Protein AF-A0A024THZ9-F1 (afdb_monomer_lite)

Foldseek 3Di:
DDDDDDDDDDDDDDDDDDDDDDDPDDDDDDDDDDDDDDDDDDDDDDDPDDPPPPDDPCPDVVVVVVVVVVVVVVVVVVVVVVVVVVVVVVVVVVVVVVCCVVVVVVVVVVVVVVVVVVVVVVVVVVVVVVVVVVVVVVVVVVVVVD

Sequence (146 aa):
MYQPIPSADKPQSTQPQHTAPPHNQARYIPQQPYQQQYQQQPYAQPVYASVVYAAPPRRSAAERYLSRFGKALVLVLLNIVNLVFFVGMFAVVLIGTFLSFGLLPVACLGLVVLNLFICLIRPISALDGWLYRQRQRLYDGLVDEN

Organism: NCBI:txid157072

Secondary structure (DSSP, 8-state):
--------------------S------PPPPPP--PPP----------------PPP---HHHHHHHHHHHHHHHHHHHHHHHHHHHHHHHHHHHHHHHHHHHHHHHHHHHHHHHHHHHHHHHHHHHHHHHHHHHHHHHHHHHHT-

Structure (mmCIF, N/CA/C/O backbone):
data_AF-A0A024THZ9-F1
#
_entry.id   AF-A0A024THZ9-F1
#
loop_
_atom_site.group_PDB
_atom_site.id
_atom_site.type_symbol
_atom_site.label_atom_id
_atom_site.label_alt_id
_atom_site.label_comp_id
_atom_site.label_asym_id
_atom_site.label_entity_id
_atom_site.label_seq_id
_atom_site.pdbx_PDB_ins_code
_atom_site.Cartn_x
_atom_site.Cartn_y
_atom_site.Cartn_z
_atom_site.occupancy
_atom_site.B_iso_or_equiv
_atom_site.auth_seq_id
_atom_site.auth_comp_id
_atom_site.auth_asym_id
_atom_site.auth_atom_id
_atom_site.pdbx_PDB_model_num
ATOM 1 N N . MET A 1 1 ? -49.544 -9.939 -61.448 1.00 39.72 1 MET A N 1
ATOM 2 C CA . MET A 1 1 ? -49.535 -10.062 -62.920 1.00 39.72 1 MET A CA 1
ATOM 3 C C . MET A 1 1 ? -48.204 -10.665 -63.342 1.00 39.72 1 MET A C 1
ATOM 5 O O . MET A 1 1 ? -47.175 -10.238 -62.836 1.00 39.72 1 MET A O 1
ATOM 9 N N . TYR A 1 2 ? -48.272 -11.709 -64.169 1.00 36.41 2 TYR A N 1
ATOM 10 C CA . TYR A 1 2 ? -47.160 -12.399 -64.831 1.00 36.41 2 TYR A CA 1
ATOM 11 C C . TYR A 1 2 ? -46.459 -11.483 -65.861 1.00 36.41 2 TYR A C 1
ATOM 13 O O . TYR A 1 2 ? -47.176 -10.773 -66.554 1.00 36.41 2 TYR A O 1
ATOM 21 N N . GLN A 1 3 ? -45.110 -11.552 -65.906 1.00 52.53 3 GLN A N 1
ATOM 22 C CA . GLN A 1 3 ? -44.142 -11.588 -67.047 1.00 52.53 3 GLN A CA 1
ATOM 23 C C . GLN A 1 3 ? -44.361 -10.731 -68.331 1.00 52.53 3 GLN A C 1
ATOM 25 O O . GLN A 1 3 ? -45.503 -10.447 -68.664 1.00 52.53 3 GLN A O 1
ATOM 30 N N . PRO A 1 4 ? -43.311 -10.373 -69.128 1.00 52.25 4 PRO A N 1
ATOM 31 C CA . PRO A 1 4 ? -42.089 -11.159 -69.368 1.00 52.25 4 PRO A CA 1
ATOM 32 C C . PRO A 1 4 ? -40.742 -10.396 -69.431 1.00 52.25 4 PRO A C 1
ATOM 34 O O . PRO A 1 4 ? -40.662 -9.185 -69.604 1.00 52.25 4 PRO A O 1
ATOM 37 N N . ILE A 1 5 ? -39.669 -11.184 -69.333 1.00 52.38 5 ILE A N 1
ATOM 38 C CA . ILE A 1 5 ? -38.303 -10.888 -69.800 1.00 52.38 5 ILE A CA 1
ATOM 39 C C . ILE A 1 5 ? -38.226 -11.385 -71.256 1.00 52.38 5 ILE A C 1
ATOM 41 O O . ILE A 1 5 ? -38.799 -12.444 -71.531 1.00 52.38 5 ILE A O 1
ATOM 45 N N . PRO A 1 6 ? -37.536 -10.692 -72.183 1.00 54.50 6 PRO A N 1
ATOM 46 C CA . PRO A 1 6 ? -36.455 -11.402 -72.881 1.00 54.50 6 PRO A CA 1
ATOM 47 C C . PRO A 1 6 ? -35.215 -10.559 -73.246 1.00 54.50 6 PRO A C 1
ATOM 49 O O . PRO A 1 6 ? -35.313 -9.426 -73.700 1.00 54.50 6 PRO A O 1
ATOM 52 N N . SER A 1 7 ? -34.076 -11.252 -73.134 1.00 55.31 7 SER A N 1
ATOM 53 C CA . SER A 1 7 ? -32.908 -11.252 -74.034 1.00 55.31 7 SER A CA 1
ATOM 54 C C . SER A 1 7 ? -32.028 -9.995 -74.085 1.00 55.31 7 SER A C 1
ATOM 56 O O . SER A 1 7 ? -32.413 -8.962 -74.607 1.00 55.31 7 SER A O 1
ATOM 58 N N . ALA A 1 8 ? -30.855 -9.983 -73.445 1.00 52.62 8 ALA A N 1
ATOM 59 C CA . ALA A 1 8 ? -29.633 -10.724 -73.793 1.00 52.62 8 ALA A CA 1
ATOM 60 C C . ALA A 1 8 ? -29.004 -10.246 -75.108 1.00 52.62 8 ALA A C 1
ATOM 62 O O . ALA A 1 8 ? -29.385 -10.714 -76.173 1.00 52.62 8 ALA A O 1
ATOM 63 N N . ASP A 1 9 ? -27.958 -9.424 -74.991 1.00 44.28 9 ASP A N 1
ATOM 64 C CA . ASP A 1 9 ? -26.771 -9.656 -75.803 1.00 44.28 9 ASP A CA 1
ATOM 65 C C . ASP A 1 9 ? -25.492 -9.498 -74.979 1.00 44.28 9 ASP A C 1
ATOM 67 O O . ASP A 1 9 ? -25.367 -8.654 -74.088 1.00 44.28 9 ASP A O 1
ATOM 71 N N . LYS A 1 10 ? -24.605 -10.458 -75.217 1.00 45.34 10 LYS A N 1
ATOM 72 C CA . LYS A 1 10 ? -23.403 -10.792 -74.457 1.00 45.34 10 LYS A CA 1
ATOM 73 C C . LYS A 1 10 ? -22.178 -10.014 -74.992 1.00 45.34 10 LYS A C 1
ATOM 75 O O . LYS A 1 10 ? -22.275 -9.318 -75.995 1.00 45.34 10 LYS A O 1
ATOM 80 N N . PRO A 1 11 ? -21.030 -10.095 -74.295 1.00 49.31 11 PRO A N 1
ATOM 81 C CA . PRO A 1 11 ? -19.990 -9.077 -74.274 1.00 49.31 11 PRO A CA 1
ATOM 82 C C . PRO A 1 11 ? -18.866 -9.336 -75.279 1.00 49.31 11 PRO A C 1
ATOM 84 O O . PRO A 1 11 ? -18.485 -10.479 -75.504 1.00 49.31 11 PRO A O 1
ATOM 87 N N . GLN A 1 12 ? -18.258 -8.259 -75.767 1.00 42.19 12 GLN A N 1
ATOM 88 C CA . GLN A 1 12 ? -16.905 -8.207 -76.332 1.00 42.19 12 GLN A CA 1
ATOM 89 C C . GLN A 1 12 ? -16.541 -6.718 -76.477 1.00 42.19 12 GLN A C 1
ATOM 91 O O . GLN A 1 12 ? -17.363 -5.944 -76.944 1.00 42.19 12 GLN A O 1
ATOM 96 N N . SER A 1 13 ? -15.372 -6.180 -76.152 1.00 50.59 13 SER A N 1
ATOM 97 C CA . SER A 1 13 ? -14.190 -6.607 -75.403 1.00 50.59 13 SER A CA 1
ATOM 98 C C . SER A 1 13 ? -13.166 -5.491 -75.640 1.00 50.59 13 SER A C 1
ATOM 100 O O . SER A 1 13 ? -12.708 -5.352 -76.771 1.00 50.59 13 SER A O 1
ATOM 102 N N . THR A 1 14 ? -12.779 -4.739 -74.606 1.00 46.75 14 THR A N 1
ATOM 103 C CA . THR A 1 14 ? -11.500 -4.002 -74.599 1.00 46.75 14 THR A CA 1
ATOM 104 C C . THR A 1 14 ? -11.061 -3.709 -73.161 1.00 46.75 14 THR A C 1
ATOM 106 O O . THR A 1 14 ? -11.476 -2.745 -72.528 1.00 46.75 14 THR A O 1
ATOM 109 N N . GLN A 1 15 ? -10.220 -4.594 -72.628 1.00 47.53 15 GLN A N 1
ATOM 110 C CA . GLN A 1 15 ? -9.171 -4.249 -71.657 1.00 47.53 15 GLN A CA 1
ATOM 111 C C . GLN A 1 15 ? -7.957 -3.675 -72.437 1.00 47.53 15 GLN A C 1
ATOM 113 O O . GLN A 1 15 ? -7.887 -3.969 -73.634 1.00 47.53 15 GLN A O 1
ATOM 118 N N . PRO A 1 16 ? -6.990 -2.929 -71.834 1.00 47.34 16 PRO A N 1
ATOM 119 C CA . PRO A 1 16 ? -6.531 -3.084 -70.445 1.00 47.34 16 PRO A CA 1
ATOM 120 C C . PRO A 1 16 ? -6.180 -1.807 -69.623 1.00 47.34 16 PRO A C 1
ATOM 122 O O . PRO A 1 16 ? -5.831 -0.756 -70.139 1.00 47.34 16 PRO A O 1
ATOM 125 N N . GLN A 1 17 ? -6.183 -2.025 -68.299 1.00 41.19 17 GLN A N 1
ATOM 126 C CA . GLN A 1 17 ? -5.263 -1.534 -67.249 1.00 41.19 17 GLN A CA 1
ATOM 127 C C . GLN A 1 17 ? -5.202 -0.067 -66.746 1.00 41.19 17 GLN A C 1
ATOM 129 O O . GLN A 1 17 ? -4.630 0.823 -67.354 1.00 41.19 17 GLN A O 1
ATOM 134 N N . HIS A 1 18 ? -5.596 0.029 -65.462 1.00 44.06 18 HIS A N 1
ATOM 135 C CA . HIS A 1 18 ? -4.929 0.677 -64.312 1.00 44.06 18 HIS A CA 1
ATOM 136 C C . HIS A 1 18 ? -4.816 2.208 -64.253 1.00 44.06 18 HIS A C 1
ATOM 138 O O . HIS A 1 18 ? -3.936 2.782 -64.881 1.00 44.06 18 HIS A O 1
ATOM 144 N N . THR A 1 19 ? -5.507 2.834 -63.282 1.00 49.62 19 THR A N 1
ATOM 145 C CA . THR A 1 19 ? -4.829 3.705 -62.291 1.00 49.62 19 THR A CA 1
ATOM 146 C C . THR A 1 19 ? -5.671 4.011 -61.036 1.00 49.62 19 THR A C 1
ATOM 148 O O . THR A 1 19 ? -6.771 4.536 -61.117 1.00 49.62 19 THR A O 1
ATOM 151 N N . ALA A 1 20 ? -5.089 3.618 -59.897 1.00 54.97 20 ALA A N 1
ATOM 152 C CA . ALA A 1 20 ? -5.049 4.179 -58.537 1.00 54.97 20 ALA A CA 1
ATOM 153 C C . ALA A 1 20 ? -6.247 4.921 -57.861 1.00 54.97 20 ALA A C 1
ATOM 155 O O . ALA A 1 20 ? -6.865 5.801 -58.453 1.00 54.97 20 ALA A O 1
ATOM 156 N N . PRO A 1 21 ? 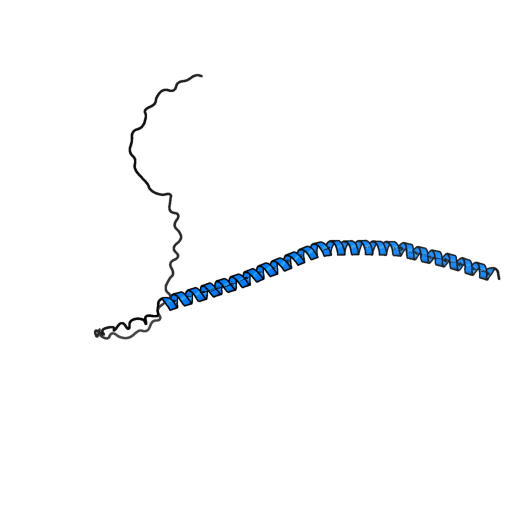-6.480 4.667 -56.547 1.00 63.09 21 PRO A N 1
ATOM 157 C CA . PRO A 1 21 ? -7.350 5.470 -55.675 1.00 63.09 21 PRO A CA 1
ATOM 158 C C . PRO A 1 21 ? -6.778 6.879 -55.391 1.00 63.09 21 PRO A C 1
ATOM 160 O O . PRO A 1 21 ? -5.572 7.096 -55.536 1.00 63.09 21 PRO A O 1
ATOM 163 N N . PRO A 1 22 ? -7.614 7.846 -54.955 1.00 53.81 22 PRO A N 1
ATOM 164 C CA . PRO A 1 22 ? -7.204 9.232 -54.750 1.00 53.81 22 PRO A CA 1
ATOM 165 C C . PRO A 1 22 ? -6.140 9.376 -53.652 1.00 53.81 22 PRO A C 1
ATOM 167 O O . PRO A 1 22 ? -6.30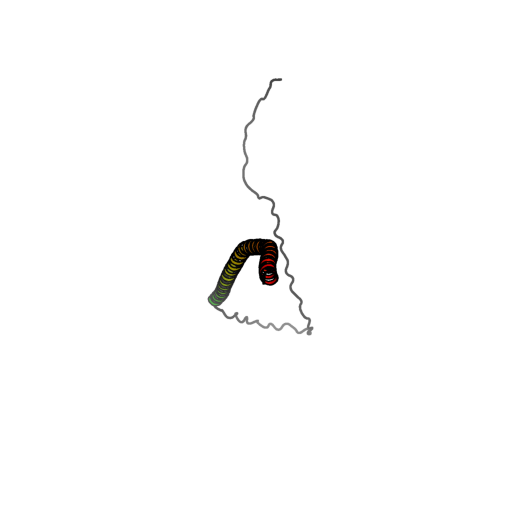9 8.971 -52.503 1.00 53.81 22 PRO A O 1
ATOM 170 N N . HIS A 1 23 ? -5.035 10.000 -54.049 1.00 52.38 23 HIS A N 1
ATOM 171 C CA . HIS A 1 23 ? -3.896 10.400 -53.238 1.00 52.38 23 HIS A CA 1
ATOM 172 C C . HIS A 1 23 ? -4.293 11.544 -52.288 1.00 52.38 23 HIS A C 1
ATOM 174 O O . HIS A 1 23 ? -4.382 12.696 -52.706 1.00 52.38 23 HIS A O 1
ATOM 180 N N . ASN A 1 24 ? -4.530 11.241 -51.008 1.00 53.06 24 ASN A N 1
ATOM 181 C CA . ASN A 1 24 ? -4.573 12.264 -49.962 1.00 53.06 24 ASN A CA 1
ATOM 182 C C . ASN A 1 24 ? -3.133 12.538 -49.506 1.00 53.06 24 ASN A C 1
ATOM 184 O O . ASN A 1 24 ? -2.463 11.678 -48.933 1.00 53.06 24 ASN A O 1
ATOM 188 N N . GLN A 1 25 ? -2.647 13.720 -49.871 1.00 50.81 25 GLN A N 1
ATOM 189 C CA . GLN A 1 25 ? -1.264 14.159 -49.752 1.00 50.81 25 GLN A CA 1
ATOM 190 C C . GLN A 1 25 ? -0.829 14.280 -48.288 1.00 50.81 25 GLN A C 1
ATOM 192 O O . GLN A 1 25 ? -1.428 15.002 -47.490 1.00 50.81 25 GLN A O 1
ATOM 197 N N . ALA A 1 26 ? 0.282 13.624 -47.958 1.00 51.62 26 ALA A N 1
ATOM 198 C CA . ALA A 1 26 ? 1.049 13.938 -46.766 1.00 51.62 26 ALA A CA 1
ATOM 199 C C . ALA A 1 26 ? 1.606 15.369 -46.885 1.00 51.62 26 ALA A C 1
ATOM 201 O O . ALA A 1 26 ? 2.328 15.717 -47.818 1.00 51.62 26 ALA A O 1
ATOM 202 N N . ARG A 1 27 ? 1.228 16.190 -45.910 1.00 41.09 27 ARG A N 1
ATOM 203 C CA . ARG A 1 27 ? 1.615 17.583 -45.684 1.00 41.09 27 ARG A CA 1
ATOM 204 C C . ARG A 1 27 ? 3.146 17.736 -45.627 1.00 41.09 27 ARG A C 1
ATOM 206 O O . ARG A 1 27 ? 3.762 17.375 -44.629 1.00 41.09 27 ARG A O 1
ATOM 213 N N . TYR A 1 28 ? 3.753 18.302 -46.671 1.00 46.94 28 TYR A N 1
ATOM 214 C CA . TYR A 1 28 ? 5.135 18.795 -46.628 1.00 46.94 28 TYR A CA 1
ATOM 215 C C . TYR A 1 28 ? 5.196 20.068 -45.769 1.00 46.94 28 TYR A C 1
ATOM 217 O O . TYR A 1 28 ? 4.453 21.020 -46.006 1.00 46.94 28 TYR A O 1
ATOM 225 N N . ILE A 1 29 ? 6.081 20.090 -44.772 1.00 53.06 29 ILE A N 1
ATOM 226 C CA . ILE A 1 29 ? 6.408 21.282 -43.979 1.00 53.06 29 ILE A CA 1
ATOM 227 C C . ILE A 1 29 ? 7.683 21.893 -44.585 1.00 53.06 29 ILE A C 1
ATOM 229 O O . ILE A 1 29 ? 8.707 21.207 -44.605 1.00 53.06 29 ILE A O 1
ATOM 233 N N . PRO A 1 30 ? 7.675 23.145 -45.075 1.00 46.28 30 PRO A N 1
ATOM 234 C CA . PRO A 1 30 ? 8.894 23.811 -45.520 1.00 46.28 30 PRO A CA 1
ATOM 235 C C . PRO A 1 30 ? 9.667 24.365 -44.311 1.00 46.28 30 PRO A C 1
ATOM 237 O O . PRO A 1 30 ? 9.144 25.185 -43.557 1.00 46.28 30 PRO A O 1
ATOM 240 N N . GLN A 1 31 ? 10.917 23.928 -44.117 1.00 46.75 31 GLN A N 1
ATOM 241 C CA . GLN A 1 31 ? 11.843 24.555 -43.166 1.00 46.75 31 GLN A CA 1
ATOM 242 C C . GLN A 1 31 ? 12.518 25.770 -43.817 1.00 46.75 31 GLN A C 1
ATOM 244 O O . GLN A 1 31 ? 13.159 25.653 -44.860 1.00 46.75 31 GLN A O 1
ATOM 249 N N . GLN A 1 32 ? 12.355 26.936 -43.190 1.00 49.28 32 GLN A N 1
ATOM 250 C CA . GLN A 1 32 ? 12.991 28.197 -43.571 1.00 49.28 32 GLN A CA 1
ATOM 251 C C . GLN A 1 32 ? 14.440 28.279 -43.043 1.00 49.28 32 GLN A C 1
ATOM 253 O O . GLN A 1 32 ? 14.684 27.877 -41.903 1.00 49.28 32 GLN A O 1
ATOM 258 N N . PRO A 1 33 ? 15.395 28.838 -43.811 1.00 44.38 33 PRO A N 1
ATOM 259 C CA . PRO A 1 33 ? 16.732 29.161 -43.320 1.00 44.38 33 PRO A CA 1
ATOM 260 C C . PRO A 1 33 ? 16.764 30.528 -42.611 1.00 44.38 33 PRO A C 1
ATOM 262 O O . PRO A 1 33 ? 16.314 31.538 -43.153 1.00 44.38 33 PRO A O 1
ATOM 265 N N . TYR A 1 34 ? 17.332 30.565 -41.402 1.00 42.06 34 TYR A N 1
ATOM 266 C CA . TYR A 1 34 ? 17.572 31.793 -40.635 1.00 42.06 34 TYR A CA 1
ATOM 267 C C . TYR A 1 34 ? 18.800 32.571 -41.163 1.00 42.06 34 TYR A C 1
ATOM 269 O O . TYR A 1 34 ? 19.930 32.110 -41.050 1.00 42.06 34 TYR A O 1
ATOM 277 N N . GLN A 1 35 ? 18.507 33.742 -41.745 1.00 37.00 35 GLN A N 1
ATOM 278 C CA . GLN A 1 35 ? 19.135 35.078 -41.621 1.00 37.00 35 GLN A CA 1
ATOM 279 C C . GLN A 1 35 ? 20.676 35.227 -41.677 1.00 37.00 35 GLN A C 1
ATOM 281 O O . GLN A 1 35 ? 21.410 34.848 -40.768 1.00 37.00 35 GLN A O 1
ATOM 286 N N . GLN A 1 36 ? 21.130 35.922 -42.729 1.00 40.22 36 GLN A N 1
ATOM 287 C CA . GLN A 1 36 ? 22.479 36.466 -42.915 1.00 40.22 36 GLN A CA 1
ATOM 288 C C . GLN A 1 36 ? 22.652 37.798 -42.167 1.00 40.22 36 GLN A C 1
ATOM 290 O O . GLN A 1 36 ? 21.811 38.690 -42.269 1.00 40.22 36 GLN A O 1
ATOM 295 N N . GLN A 1 37 ? 23.777 37.952 -41.467 1.00 37.31 37 GLN A N 1
ATOM 296 C CA . GLN A 1 37 ? 24.196 39.200 -40.829 1.00 37.31 37 GLN A CA 1
ATOM 297 C C . GLN A 1 37 ? 25.050 40.021 -41.810 1.00 37.31 37 GLN A C 1
ATOM 299 O O . GLN A 1 37 ? 26.037 39.526 -42.350 1.00 37.31 37 GLN A O 1
ATOM 304 N N . TYR A 1 38 ? 24.642 41.266 -42.058 1.00 44.88 38 TYR A N 1
ATOM 305 C CA . TYR A 1 38 ? 25.256 42.196 -43.009 1.00 44.88 38 TYR A CA 1
ATOM 306 C C . TYR A 1 38 ? 26.648 42.675 -42.568 1.00 44.88 38 TYR A C 1
ATOM 308 O O . TYR A 1 38 ? 26.802 43.194 -41.464 1.00 44.88 38 TYR A O 1
ATOM 316 N N . GLN A 1 39 ? 27.621 42.639 -43.484 1.00 39.72 39 GLN A N 1
ATOM 317 C CA . GLN A 1 39 ? 28.780 43.537 -43.475 1.00 39.72 39 GLN A CA 1
ATOM 318 C C . GLN A 1 39 ? 29.121 43.945 -44.916 1.00 39.72 39 GLN A C 1
ATOM 320 O O . GLN A 1 39 ? 29.451 43.114 -45.758 1.00 39.72 39 GLN A O 1
ATOM 325 N N . GLN A 1 40 ? 28.975 45.241 -45.201 1.00 44.53 40 GLN A N 1
ATOM 326 C CA . GLN A 1 40 ? 29.357 45.882 -46.460 1.00 44.53 40 GLN A CA 1
ATOM 327 C C . GLN A 1 40 ? 30.886 45.937 -46.579 1.00 44.53 40 GLN A C 1
ATOM 329 O O . GLN A 1 40 ? 31.546 46.414 -45.657 1.00 44.53 40 GLN A O 1
ATOM 334 N N . GLN A 1 41 ? 31.443 45.533 -47.724 1.00 48.38 41 GLN A N 1
ATOM 335 C CA . GLN A 1 41 ? 32.817 45.867 -48.115 1.00 48.38 41 GLN A CA 1
ATOM 336 C C . GLN A 1 41 ? 32.901 46.226 -49.611 1.00 48.38 41 GLN A C 1
ATOM 338 O O . GLN A 1 41 ? 32.080 45.748 -50.396 1.00 48.38 41 GLN A O 1
ATOM 343 N N . PRO A 1 42 ? 33.833 47.118 -50.004 1.00 41.56 42 PRO A N 1
ATOM 344 C CA . PRO A 1 42 ? 33.785 47.857 -51.264 1.00 41.56 42 PRO A CA 1
ATOM 345 C C . PRO A 1 42 ? 34.305 47.032 -52.447 1.00 41.56 42 PRO A C 1
ATOM 347 O O . PRO A 1 42 ? 35.127 46.133 -52.287 1.00 41.56 42 PRO A O 1
ATOM 350 N N . TYR A 1 43 ? 33.841 47.380 -53.647 1.00 48.12 43 TYR A N 1
ATOM 351 C CA . TYR A 1 43 ? 34.182 46.735 -54.914 1.00 48.12 43 TYR A CA 1
ATOM 352 C C . TYR A 1 43 ? 35.699 46.681 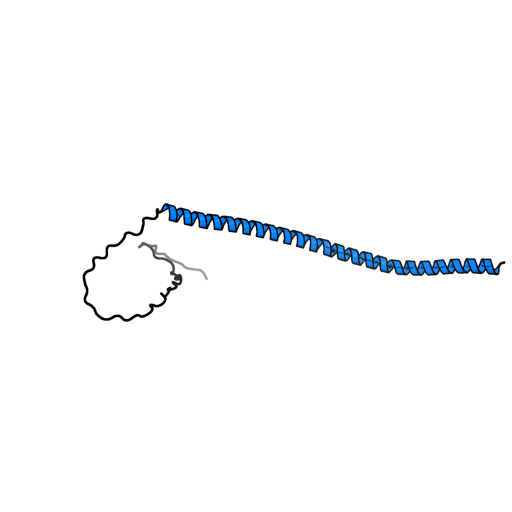-55.172 1.00 48.12 43 TYR A C 1
ATOM 354 O O . TYR A 1 43 ? 36.339 47.714 -55.365 1.00 48.12 43 TYR A O 1
ATOM 362 N N . ALA A 1 44 ? 36.246 45.466 -55.267 1.00 52.22 44 ALA A N 1
ATOM 363 C CA . ALA A 1 44 ? 37.561 45.182 -55.833 1.00 52.22 44 ALA A CA 1
ATOM 364 C C . ALA A 1 44 ? 37.458 43.984 -56.795 1.00 52.22 44 ALA A C 1
ATOM 366 O O . ALA A 1 44 ? 36.745 43.017 -56.536 1.00 52.22 44 ALA A O 1
ATOM 367 N N . GLN A 1 45 ? 38.124 44.115 -57.941 1.00 49.53 45 GLN A N 1
ATOM 368 C CA . GLN A 1 45 ? 38.043 43.268 -59.135 1.00 49.53 45 GLN A CA 1
ATOM 369 C C . GLN A 1 45 ? 38.344 41.777 -58.870 1.00 49.53 45 GLN A C 1
ATOM 371 O O . GLN A 1 45 ? 39.111 41.460 -57.959 1.00 49.53 45 GLN A O 1
ATOM 376 N N . PRO A 1 46 ? 37.802 40.844 -59.680 1.00 44.41 46 PRO A N 1
ATOM 377 C CA . PRO A 1 46 ? 38.029 39.419 -59.479 1.00 44.41 46 PRO A CA 1
ATOM 378 C C . PRO A 1 46 ? 39.457 39.026 -59.886 1.00 44.41 46 PRO A C 1
ATOM 380 O O . PRO A 1 46 ? 39.775 38.889 -61.065 1.00 44.41 46 PRO A O 1
ATOM 383 N N . VAL A 1 47 ? 40.315 38.796 -58.893 1.00 50.91 47 VAL A N 1
ATOM 384 C CA . VAL A 1 47 ? 41.521 37.977 -59.055 1.00 50.91 47 VAL A CA 1
ATOM 385 C C . VAL A 1 47 ? 41.073 36.518 -59.057 1.00 50.91 47 VAL A C 1
ATOM 387 O O . VAL A 1 47 ? 40.424 36.064 -58.115 1.00 50.91 47 VAL A O 1
ATOM 390 N N . TYR A 1 48 ? 41.399 35.780 -60.118 1.00 49.44 48 TYR A N 1
ATOM 391 C CA . TYR A 1 48 ? 41.117 34.349 -60.237 1.00 49.44 48 TYR A CA 1
ATOM 392 C C . TYR A 1 48 ? 41.967 33.562 -59.228 1.00 49.44 48 TYR A C 1
ATOM 394 O O . TYR A 1 48 ? 43.044 33.063 -59.546 1.00 49.44 48 TYR A O 1
ATOM 402 N N . ALA A 1 49 ? 41.497 33.473 -57.986 1.00 51.75 49 ALA A N 1
ATOM 403 C CA . ALA A 1 49 ? 42.063 32.590 -56.982 1.00 51.75 49 ALA A CA 1
ATOM 404 C C . ALA A 1 49 ? 41.518 31.178 -57.226 1.00 51.75 49 ALA A C 1
ATOM 406 O O . ALA A 1 49 ? 40.336 30.905 -57.013 1.00 51.75 49 ALA A O 1
ATOM 407 N N . SER A 1 50 ? 42.373 30.270 -57.698 1.00 50.81 50 SER A N 1
ATOM 408 C CA . SER A 1 50 ? 42.048 28.848 -57.759 1.00 50.81 50 SER A CA 1
ATOM 409 C C . SER A 1 50 ? 41.774 28.354 -56.339 1.00 50.81 50 SER A C 1
ATOM 411 O O . SER A 1 50 ? 42.690 28.245 -55.522 1.00 50.81 50 SER A O 1
ATOM 413 N N . VAL A 1 51 ? 40.507 28.078 -56.035 1.00 52.78 51 VAL A N 1
ATOM 414 C CA . VAL A 1 51 ? 40.105 27.440 -54.782 1.00 52.78 51 VAL A CA 1
ATOM 415 C C . VAL A 1 51 ? 40.703 26.036 -54.778 1.00 52.78 51 VAL A C 1
ATOM 417 O O . VAL A 1 51 ? 40.217 25.130 -55.453 1.00 52.78 51 VAL A O 1
ATOM 420 N N . VAL A 1 52 ? 41.790 25.853 -54.030 1.00 51.59 52 VAL A N 1
ATOM 421 C CA . VAL A 1 52 ? 42.272 24.521 -53.670 1.00 51.59 52 VAL A CA 1
ATOM 422 C C . VAL A 1 52 ? 41.248 23.954 -52.693 1.00 51.59 52 VAL A C 1
ATOM 424 O O . VAL A 1 52 ? 41.215 24.321 -51.520 1.00 51.59 52 VAL A O 1
ATOM 427 N N . TYR A 1 53 ? 40.369 23.085 -53.188 1.00 52.59 53 TYR A N 1
ATOM 428 C CA . TYR A 1 53 ? 39.476 22.308 -52.340 1.00 52.59 53 TYR A CA 1
ATOM 429 C C . TYR A 1 53 ? 40.331 21.371 -51.483 1.00 52.59 53 TYR A C 1
ATOM 431 O O . TYR A 1 53 ? 40.767 20.315 -51.942 1.00 52.59 53 TYR A O 1
ATOM 439 N N . ALA A 1 54 ? 40.586 21.754 -50.231 1.00 59.69 54 ALA A N 1
ATOM 440 C CA . ALA A 1 54 ? 41.081 20.818 -49.237 1.00 59.69 54 ALA A CA 1
ATOM 441 C C . ALA A 1 54 ? 40.022 19.720 -49.088 1.00 59.69 54 ALA A C 1
ATOM 443 O O . ALA A 1 54 ? 38.911 19.970 -48.612 1.00 59.69 54 ALA A O 1
ATOM 444 N N . ALA A 1 55 ? 40.340 18.517 -49.571 1.00 61.25 55 ALA A N 1
ATOM 445 C CA . ALA A 1 55 ? 39.460 17.368 -49.447 1.00 61.25 55 ALA A CA 1
ATOM 446 C C . ALA A 1 55 ? 39.067 17.205 -47.967 1.00 61.25 55 ALA A C 1
ATOM 448 O O . ALA A 1 55 ? 39.955 17.223 -47.107 1.00 61.25 55 ALA A O 1
ATOM 449 N N . PRO A 1 56 ? 37.768 17.054 -47.638 1.00 59.41 56 PRO A N 1
ATOM 450 C CA . PRO A 1 56 ? 37.372 16.812 -46.262 1.00 59.41 56 PRO A CA 1
ATOM 451 C C . PRO A 1 56 ? 38.100 15.552 -45.780 1.00 59.41 56 PRO A C 1
ATOM 453 O O . PRO A 1 56 ? 38.168 14.573 -46.536 1.00 59.41 56 PRO A O 1
ATOM 456 N N . PRO A 1 57 ? 38.667 15.554 -44.559 1.00 57.19 57 PRO A N 1
ATOM 457 C CA . PRO A 1 57 ? 39.401 14.407 -44.055 1.00 57.19 57 PRO A CA 1
ATOM 458 C C . PRO A 1 57 ? 38.486 13.190 -44.171 1.00 57.19 57 PRO A C 1
ATOM 460 O O . PRO A 1 57 ? 37.349 13.215 -43.689 1.00 57.19 57 PRO A O 1
ATOM 463 N N . ARG A 1 58 ? 38.951 12.150 -44.875 1.00 55.53 58 ARG A N 1
ATOM 464 C CA . ARG A 1 58 ? 38.257 10.864 -45.008 1.00 55.53 58 ARG A CA 1
ATOM 465 C C . ARG A 1 58 ? 38.183 10.207 -43.627 1.00 55.53 58 ARG A C 1
ATOM 467 O O . ARG A 1 58 ? 38.907 9.263 -43.337 1.00 55.53 58 ARG A O 1
ATOM 474 N N . ARG A 1 59 ? 37.302 10.708 -42.758 1.00 55.31 59 ARG A N 1
ATOM 475 C CA . ARG A 1 59 ? 36.852 9.988 -41.571 1.00 55.31 59 ARG A CA 1
ATOM 476 C C . ARG A 1 59 ? 36.182 8.723 -42.067 1.00 55.31 59 ARG A C 1
ATOM 478 O O . ARG A 1 59 ? 35.212 8.796 -42.829 1.00 55.31 59 ARG A O 1
ATOM 485 N N . SER A 1 60 ? 36.770 7.588 -41.706 1.00 54.78 60 SER A N 1
ATOM 486 C CA . SER A 1 60 ? 36.369 6.286 -42.214 1.00 54.78 60 SER A CA 1
ATOM 487 C C . SER A 1 60 ? 34.873 6.085 -41.967 1.00 54.78 60 SER A C 1
ATOM 489 O O . SER A 1 60 ? 34.328 6.486 -40.935 1.00 54.78 60 SER A O 1
ATOM 491 N N . ALA A 1 61 ? 34.179 5.479 -42.931 1.00 57.28 61 ALA A N 1
ATOM 492 C CA . ALA A 1 61 ? 32.757 5.178 -42.800 1.00 57.28 61 ALA A CA 1
ATOM 493 C C . ALA A 1 61 ? 32.460 4.409 -41.493 1.00 57.28 61 ALA A C 1
ATOM 495 O O . ALA A 1 61 ? 31.399 4.596 -40.900 1.00 57.28 61 ALA A O 1
ATOM 496 N N . ALA A 1 62 ? 33.436 3.641 -40.993 1.00 56.44 62 ALA A N 1
ATOM 497 C CA . ALA A 1 62 ? 33.373 2.914 -39.733 1.00 56.44 62 ALA A CA 1
ATOM 498 C C . ALA A 1 62 ? 33.171 3.815 -38.500 1.00 56.44 62 ALA A C 1
ATOM 500 O O . ALA A 1 62 ? 32.366 3.453 -37.649 1.00 56.44 62 ALA A O 1
ATOM 501 N N . GLU A 1 63 ? 33.770 5.011 -38.410 1.00 57.62 63 GLU A N 1
ATOM 502 C CA . GLU A 1 63 ? 33.520 5.937 -37.281 1.00 57.62 63 GLU A CA 1
ATOM 503 C C . GLU A 1 63 ? 32.066 6.442 -37.248 1.00 57.62 63 GLU A C 1
ATOM 505 O O . GLU A 1 63 ? 31.482 6.663 -36.180 1.00 57.62 63 GLU A O 1
ATOM 510 N N . ARG A 1 64 ? 31.433 6.590 -38.420 1.00 57.84 64 ARG A N 1
ATOM 511 C CA . ARG A 1 64 ? 30.014 6.970 -38.525 1.00 57.84 64 ARG A CA 1
ATOM 512 C C . ARG A 1 64 ? 29.085 5.821 -38.139 1.00 57.84 64 ARG A C 1
ATOM 514 O O . ARG A 1 64 ? 28.027 6.076 -37.569 1.00 57.84 64 ARG A O 1
ATOM 521 N N . TYR A 1 65 ? 29.471 4.575 -38.410 1.00 57.38 65 TYR A N 1
ATOM 522 C CA . TYR A 1 65 ? 28.729 3.406 -37.936 1.00 57.38 65 TYR A CA 1
ATOM 523 C C . TYR A 1 65 ? 28.916 3.204 -36.430 1.00 57.38 65 TYR A C 1
ATOM 525 O O . TYR A 1 65 ? 27.923 3.047 -35.728 1.00 57.38 65 TYR A O 1
ATOM 533 N N . LEU A 1 66 ? 30.138 3.324 -35.905 1.00 61.31 66 LEU A N 1
ATOM 534 C CA . LEU A 1 66 ? 30.432 3.171 -34.475 1.00 61.31 66 LEU A CA 1
ATOM 535 C C . LEU A 1 66 ? 29.685 4.201 -33.615 1.00 61.31 66 LEU A C 1
ATOM 537 O O . LEU A 1 66 ? 29.095 3.856 -32.596 1.00 61.31 66 LEU A O 1
ATOM 541 N N . SER A 1 67 ? 29.639 5.461 -34.057 1.00 62.59 67 SER A N 1
ATOM 542 C CA . SER A 1 67 ? 28.895 6.524 -33.366 1.00 62.59 67 SER A CA 1
ATOM 543 C C . SER A 1 67 ? 27.370 6.357 -33.438 1.00 62.59 67 SER A C 1
ATOM 545 O O . SER A 1 67 ? 26.663 6.786 -32.525 1.00 62.59 67 SER A O 1
ATOM 547 N N . ARG A 1 68 ? 26.842 5.700 -34.480 1.00 62.25 68 ARG A N 1
ATOM 548 C CA . ARG A 1 68 ? 25.419 5.323 -34.573 1.00 62.25 68 ARG A CA 1
ATOM 549 C C . ARG A 1 68 ? 25.089 4.108 -33.708 1.00 62.25 68 ARG A C 1
ATOM 551 O O . ARG A 1 68 ? 24.077 4.132 -33.014 1.00 62.25 68 ARG A O 1
ATOM 558 N N . PHE A 1 69 ? 25.959 3.101 -33.690 1.00 67.75 69 PHE A N 1
ATOM 559 C CA . PHE A 1 69 ? 25.825 1.929 -32.826 1.00 67.75 69 PHE A CA 1
ATOM 560 C C . PHE A 1 69 ? 25.927 2.297 -31.347 1.00 67.75 69 PHE A C 1
ATOM 562 O O . PHE A 1 69 ? 25.101 1.845 -30.564 1.00 67.75 69 PHE A O 1
ATOM 569 N N . GLY A 1 70 ? 26.853 3.180 -30.966 1.00 75.06 70 GLY A N 1
ATOM 570 C CA . GLY A 1 70 ? 26.961 3.671 -29.590 1.00 75.06 70 GLY A CA 1
ATOM 571 C C . GLY A 1 70 ? 25.691 4.388 -29.124 1.00 75.06 70 GLY A C 1
ATOM 572 O O . GLY A 1 70 ? 25.188 4.113 -28.041 1.00 75.06 70 GLY A O 1
ATOM 573 N N . LYS A 1 71 ? 25.106 5.244 -29.972 1.00 74.69 71 LYS A N 1
ATOM 574 C CA . LYS A 1 71 ? 23.826 5.909 -29.672 1.00 74.69 71 LYS A CA 1
ATOM 575 C C . LYS A 1 71 ? 22.660 4.924 -29.565 1.00 74.69 71 LYS A C 1
ATOM 577 O O . LYS A 1 71 ? 21.851 5.054 -28.652 1.00 74.69 71 LYS A O 1
ATOM 582 N N . ALA A 1 72 ? 22.587 3.936 -30.457 1.00 77.69 72 ALA A N 1
ATOM 583 C CA . ALA A 1 72 ? 21.570 2.887 -30.401 1.00 77.69 72 ALA A CA 1
ATOM 584 C C . ALA A 1 72 ? 21.710 2.017 -29.142 1.00 77.69 72 ALA A C 1
ATOM 586 O O . ALA A 1 72 ? 20.716 1.702 -28.499 1.00 77.69 72 ALA A O 1
ATOM 587 N N . LEU A 1 73 ? 22.938 1.685 -28.744 1.00 81.94 73 LEU A N 1
ATOM 588 C CA . LEU A 1 73 ? 23.220 0.879 -27.559 1.00 81.94 73 LEU A CA 1
ATOM 589 C C . LEU A 1 73 ? 22.862 1.628 -26.270 1.00 81.94 73 LEU A C 1
ATOM 591 O O . LEU A 1 73 ? 22.239 1.052 -25.384 1.00 81.94 73 LEU A O 1
ATOM 595 N N . VAL A 1 74 ? 23.168 2.927 -26.194 1.00 83.25 74 VAL A N 1
ATOM 596 C CA . VAL A 1 74 ? 22.737 3.795 -25.085 1.00 83.25 74 VAL A CA 1
ATOM 597 C C . VAL A 1 74 ? 21.211 3.889 -25.024 1.00 83.25 74 VAL A C 1
ATOM 599 O O . VAL A 1 74 ? 20.644 3.759 -23.946 1.00 83.25 74 VAL A O 1
ATOM 602 N N . LEU A 1 75 ? 20.529 4.039 -26.165 1.00 82.69 75 LEU A N 1
ATOM 603 C CA . LEU A 1 75 ? 19.062 4.018 -26.232 1.00 82.69 75 LEU A CA 1
ATOM 604 C C . LEU A 1 75 ? 18.475 2.694 -25.730 1.00 82.69 75 LEU A C 1
ATOM 606 O O . LEU A 1 75 ? 17.506 2.708 -24.977 1.00 82.69 75 LEU A O 1
ATOM 610 N N . VAL A 1 76 ? 19.069 1.560 -26.107 1.00 87.75 76 VAL A N 1
ATOM 611 C CA . VAL A 1 76 ? 18.648 0.235 -25.629 1.00 87.75 76 VAL A CA 1
ATOM 612 C C . VAL A 1 76 ? 18.860 0.111 -24.122 1.00 87.75 76 VAL A C 1
ATOM 614 O O . VAL A 1 76 ? 17.948 -0.318 -23.423 1.00 87.75 76 VAL A O 1
ATOM 617 N N . LEU A 1 77 ? 20.011 0.542 -23.603 1.00 86.94 77 LEU A N 1
ATOM 618 C CA . LEU A 1 77 ? 20.293 0.558 -22.165 1.00 86.94 77 LEU A CA 1
ATOM 619 C C . LEU A 1 77 ? 19.294 1.423 -21.395 1.00 86.94 77 LEU A C 1
ATOM 621 O O . LEU A 1 77 ? 18.724 0.961 -20.410 1.00 86.94 77 LEU A O 1
ATOM 625 N N . LEU A 1 78 ? 19.028 2.645 -21.862 1.00 85.19 78 LEU A N 1
ATOM 626 C CA . LEU A 1 78 ? 18.024 3.519 -21.253 1.00 85.19 78 LEU A CA 1
ATOM 627 C C . LEU A 1 78 ? 16.628 2.895 -21.307 1.00 85.19 78 LEU A C 1
ATOM 629 O O . LEU A 1 78 ? 15.876 3.003 -20.342 1.00 85.19 78 LEU A O 1
ATOM 633 N N . ASN A 1 79 ? 16.282 2.218 -22.402 1.00 89.12 79 ASN A N 1
ATOM 634 C CA . ASN A 1 79 ? 14.998 1.539 -22.526 1.00 89.12 79 ASN A CA 1
ATOM 635 C C . ASN A 1 79 ? 14.878 0.360 -21.550 1.00 89.12 79 ASN A C 1
ATOM 637 O O . ASN A 1 79 ? 13.833 0.185 -20.937 1.00 89.12 79 ASN A O 1
ATOM 641 N N . ILE A 1 80 ? 15.950 -0.413 -21.351 1.00 91.94 80 ILE A N 1
ATOM 642 C CA . ILE A 1 80 ? 15.988 -1.496 -20.359 1.00 91.94 80 ILE A CA 1
ATOM 643 C C . ILE A 1 80 ? 15.823 -0.927 -18.948 1.00 91.94 80 ILE A C 1
ATOM 645 O O . ILE A 1 80 ? 15.013 -1.437 -18.181 1.00 91.94 80 ILE A O 1
ATOM 649 N N . VAL A 1 81 ? 16.540 0.147 -18.609 1.00 91.81 81 VAL A N 1
ATOM 650 C CA . VAL A 1 81 ? 16.418 0.804 -17.297 1.00 91.81 81 VAL A CA 1
ATOM 651 C C . VAL A 1 81 ? 15.000 1.331 -17.079 1.00 91.81 81 VAL A C 1
ATOM 653 O O . VAL A 1 81 ? 14.411 1.075 -16.030 1.00 91.81 81 VAL A O 1
ATOM 656 N N . ASN A 1 82 ? 14.413 1.994 -18.079 1.00 91.12 82 ASN A N 1
ATOM 657 C CA . ASN A 1 82 ? 13.025 2.447 -18.019 1.00 91.12 82 ASN A CA 1
ATOM 658 C C . ASN A 1 82 ? 12.050 1.276 -17.872 1.00 91.12 82 ASN A C 1
ATOM 660 O O . ASN A 1 82 ? 11.119 1.364 -17.080 1.00 91.12 82 ASN A O 1
ATOM 664 N N . LEU A 1 83 ? 12.263 0.170 -18.585 1.00 92.94 83 LEU A N 1
ATOM 665 C CA . LEU A 1 83 ? 11.424 -1.021 -18.484 1.00 92.94 83 LEU A CA 1
ATOM 666 C C . LEU A 1 83 ? 11.489 -1.630 -17.081 1.00 92.94 83 LEU A C 1
ATOM 668 O O . LEU A 1 83 ? 10.448 -1.922 -16.500 1.00 92.94 83 LEU A O 1
ATOM 672 N N . VAL A 1 84 ? 12.686 -1.762 -16.506 1.00 94.62 84 VAL A N 1
ATOM 673 C CA . VAL A 1 84 ? 12.864 -2.238 -15.126 1.00 94.62 84 VAL A CA 1
ATOM 674 C C . VAL A 1 84 ? 12.176 -1.296 -14.139 1.00 94.62 84 VAL A C 1
ATOM 676 O O . VAL A 1 84 ? 11.479 -1.761 -13.240 1.00 94.62 84 VAL A O 1
ATOM 679 N N . PHE A 1 85 ? 12.306 0.018 -14.326 1.00 94.06 85 PHE A N 1
ATOM 680 C CA . PHE A 1 85 ? 11.629 1.011 -13.496 1.00 94.06 85 PHE A CA 1
ATOM 681 C C . PHE A 1 85 ? 10.101 0.911 -13.597 1.00 94.06 85 PHE A C 1
ATOM 683 O O . PHE A 1 85 ? 9.421 0.916 -12.574 1.00 94.06 85 PHE A O 1
ATOM 690 N N . PHE A 1 86 ? 9.555 0.753 -14.806 1.00 95.44 86 PHE A N 1
ATOM 691 C CA . PHE A 1 86 ? 8.120 0.563 -15.024 1.00 95.44 86 PHE A CA 1
ATOM 692 C C . PHE A 1 86 ? 7.605 -0.718 -14.371 1.00 95.44 86 PHE A C 1
ATOM 694 O O . PHE A 1 86 ? 6.589 -0.678 -13.682 1.00 95.44 86 PHE A O 1
ATOM 701 N N . VAL A 1 87 ? 8.308 -1.839 -14.543 1.00 95.62 87 VAL A N 1
ATOM 702 C CA . VAL A 1 87 ? 7.939 -3.115 -13.915 1.00 95.62 87 VAL A CA 1
ATOM 703 C C . VAL A 1 87 ? 8.019 -3.009 -12.391 1.00 95.62 87 VAL A C 1
ATOM 705 O O . VAL A 1 87 ? 7.112 -3.466 -11.700 1.00 95.62 87 VAL A O 1
ATOM 708 N N . GLY A 1 88 ? 9.058 -2.361 -11.861 1.00 95.62 88 GLY A N 1
ATOM 709 C CA . GLY A 1 88 ? 9.212 -2.119 -10.428 1.00 95.62 88 GLY A CA 1
ATOM 710 C C . GLY A 1 88 ? 8.076 -1.272 -9.856 1.00 95.62 88 GLY A C 1
ATOM 711 O O . GLY A 1 88 ? 7.427 -1.679 -8.895 1.00 95.62 88 GLY A O 1
ATOM 712 N N . MET A 1 89 ? 7.775 -0.131 -10.481 1.00 95.19 89 MET A N 1
ATOM 713 C CA . MET A 1 89 ? 6.661 0.732 -10.076 1.00 95.19 89 MET A CA 1
ATOM 714 C C . MET A 1 89 ? 5.316 0.013 -10.178 1.00 95.19 89 MET A C 1
ATOM 716 O O . MET A 1 89 ? 4.489 0.129 -9.277 1.00 95.19 89 MET A O 1
ATOM 720 N N . PHE A 1 90 ? 5.107 -0.781 -11.226 1.00 95.44 90 PHE A N 1
ATOM 721 C CA . PHE A 1 90 ? 3.901 -1.588 -11.380 1.00 95.44 90 PHE A CA 1
ATOM 722 C C . PHE A 1 90 ? 3.749 -2.619 -10.254 1.00 95.44 90 PHE A C 1
ATOM 724 O O . PHE A 1 90 ? 2.662 -2.756 -9.694 1.00 95.44 90 PHE A O 1
ATOM 731 N N . ALA A 1 91 ? 4.834 -3.295 -9.866 1.00 96.25 91 ALA A N 1
ATOM 732 C CA . ALA A 1 91 ? 4.824 -4.227 -8.742 1.00 96.25 91 ALA A CA 1
ATOM 733 C C . ALA A 1 91 ? 4.492 -3.522 -7.419 1.00 96.25 91 ALA A C 1
ATOM 735 O O . ALA A 1 91 ? 3.655 -4.009 -6.661 1.00 96.25 91 ALA A O 1
ATOM 736 N N . VAL A 1 92 ? 5.087 -2.352 -7.160 1.00 96.12 92 VAL A N 1
ATOM 737 C CA . VAL A 1 92 ? 4.789 -1.544 -5.966 1.00 96.12 92 VAL A CA 1
ATOM 738 C C . VAL A 1 92 ? 3.322 -1.122 -5.938 1.00 96.12 92 VAL A C 1
ATOM 740 O O . VAL A 1 92 ? 2.674 -1.257 -4.903 1.00 96.12 92 VAL A O 1
ATOM 743 N N . VAL A 1 93 ? 2.774 -0.662 -7.067 1.00 96.25 93 VAL A N 1
ATOM 744 C CA . VAL A 1 93 ? 1.355 -0.300 -7.175 1.00 96.25 93 VAL A CA 1
ATOM 745 C C . VAL A 1 93 ? 0.469 -1.515 -6.926 1.00 96.25 93 VAL A C 1
ATOM 747 O O . VAL A 1 93 ? -0.457 -1.416 -6.129 1.00 96.25 93 VAL A O 1
ATOM 750 N N . LEU A 1 94 ? 0.765 -2.674 -7.524 1.00 96.06 94 LEU A N 1
ATOM 751 C CA . LEU A 1 94 ? 0.002 -3.899 -7.277 1.00 96.06 94 LEU A CA 1
ATOM 752 C C . LEU A 1 94 ? 0.011 -4.274 -5.796 1.00 96.06 94 LEU A C 1
ATOM 754 O O . LEU A 1 94 ? -1.053 -4.428 -5.200 1.00 96.06 94 LEU A O 1
ATOM 758 N N . ILE A 1 95 ? 1.187 -4.357 -5.174 1.00 96.00 95 ILE A N 1
ATOM 759 C CA . ILE A 1 95 ? 1.314 -4.666 -3.745 1.00 96.00 95 ILE A CA 1
ATOM 760 C C . ILE A 1 95 ? 0.539 -3.640 -2.911 1.00 96.00 95 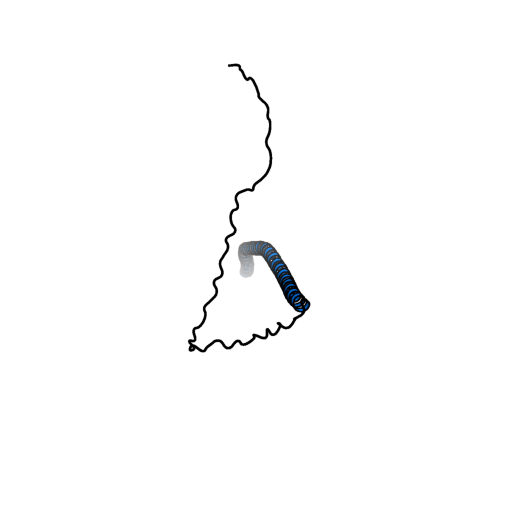ILE A C 1
ATOM 762 O O . ILE A 1 95 ? -0.239 -4.023 -2.041 1.00 96.00 95 ILE A O 1
ATOM 766 N N . GLY A 1 96 ? 0.680 -2.349 -3.215 1.00 92.69 96 GLY A N 1
ATOM 767 C CA . GLY A 1 96 ? -0.054 -1.271 -2.556 1.00 92.69 96 GLY A CA 1
ATOM 768 C C . GLY A 1 96 ? -1.570 -1.409 -2.698 1.00 92.69 96 GLY A C 1
ATOM 769 O O . GLY A 1 96 ? -2.295 -1.214 -1.722 1.00 92.69 96 GLY A O 1
ATOM 770 N N . THR A 1 97 ? -2.068 -1.807 -3.871 1.00 92.62 97 THR A N 1
ATOM 771 C CA . THR A 1 97 ? -3.500 -2.053 -4.084 1.00 92.62 97 THR A CA 1
ATOM 772 C C . THR A 1 97 ? -3.990 -3.256 -3.290 1.00 92.62 97 THR A C 1
ATOM 774 O O . THR A 1 97 ? -4.978 -3.124 -2.574 1.00 92.62 97 THR A O 1
ATOM 777 N N . PHE A 1 98 ? -3.285 -4.391 -3.317 1.00 93.62 98 PHE A N 1
ATOM 778 C CA . PHE A 1 98 ? -3.649 -5.566 -2.520 1.00 93.62 98 PHE A CA 1
ATOM 779 C C . PHE A 1 98 ? -3.623 -5.270 -1.020 1.00 93.62 98 PHE A C 1
ATOM 781 O O . PHE A 1 98 ? -4.549 -5.647 -0.306 1.00 93.62 98 PHE A O 1
ATOM 788 N N . LEU A 1 99 ? -2.609 -4.541 -0.548 1.00 90.12 99 LEU A N 1
ATOM 789 C CA . LEU A 1 99 ? -2.539 -4.082 0.836 1.00 90.12 99 LEU A CA 1
ATOM 790 C C . LEU A 1 99 ? -3.700 -3.149 1.170 1.00 90.12 99 LEU A C 1
ATOM 792 O O . LEU A 1 99 ? -4.296 -3.307 2.222 1.00 90.12 99 LEU A O 1
ATOM 796 N N . SER A 1 100 ? -4.079 -2.228 0.286 1.00 89.56 100 SER A N 1
ATOM 797 C CA . SER A 1 100 ? -5.224 -1.337 0.515 1.00 89.56 100 SER A CA 1
ATOM 798 C C . SER A 1 100 ? -6.539 -2.118 0.591 1.00 89.56 100 SER A C 1
ATOM 800 O O . SER A 1 100 ? -7.328 -1.913 1.513 1.00 89.56 100 SER A O 1
ATOM 802 N N . PHE A 1 101 ? -6.743 -3.072 -0.322 1.00 91.44 101 PHE A N 1
ATOM 803 C CA . PHE A 1 101 ? -7.898 -3.969 -0.307 1.00 91.44 101 PHE A CA 1
ATOM 804 C C . PHE A 1 101 ? -7.917 -4.912 0.896 1.00 91.44 101 PHE A C 1
ATOM 806 O O . PHE A 1 101 ? -8.997 -5.328 1.291 1.00 91.44 101 PHE A O 1
ATOM 813 N N . GLY A 1 102 ? -6.766 -5.255 1.478 1.00 85.88 102 GLY A N 1
ATOM 814 C CA . GLY A 1 102 ? -6.675 -6.087 2.680 1.00 85.88 102 GLY A CA 1
ATOM 815 C C . GLY A 1 102 ? -6.785 -5.292 3.984 1.00 85.88 102 GLY A C 1
ATOM 816 O O . GLY A 1 102 ? -7.476 -5.703 4.910 1.00 85.88 102 GLY A O 1
ATOM 817 N N . LEU A 1 103 ? -6.153 -4.123 4.061 1.00 85.06 103 LEU A N 1
ATOM 818 C CA . LEU A 1 103 ? -6.126 -3.277 5.255 1.00 85.06 103 LEU A CA 1
ATOM 819 C C . LEU A 1 103 ? -7.469 -2.595 5.499 1.00 85.06 103 LEU A C 1
ATOM 821 O O . LEU A 1 103 ? -7.854 -2.435 6.650 1.00 85.06 103 LEU A O 1
ATOM 825 N N . LEU A 1 104 ? -8.203 -2.229 4.446 1.00 86.31 104 LEU A N 1
ATOM 826 C CA . LEU A 1 104 ? -9.524 -1.618 4.578 1.00 86.31 104 LEU A CA 1
ATOM 827 C C . LEU A 1 104 ? -10.544 -2.534 5.290 1.00 86.31 104 LEU A C 1
ATOM 829 O O . LEU A 1 104 ? -11.115 -2.092 6.289 1.00 86.31 104 LEU A O 1
ATOM 833 N N . PRO A 1 105 ? -10.778 -3.794 4.864 1.00 84.00 105 PRO A N 1
ATOM 834 C 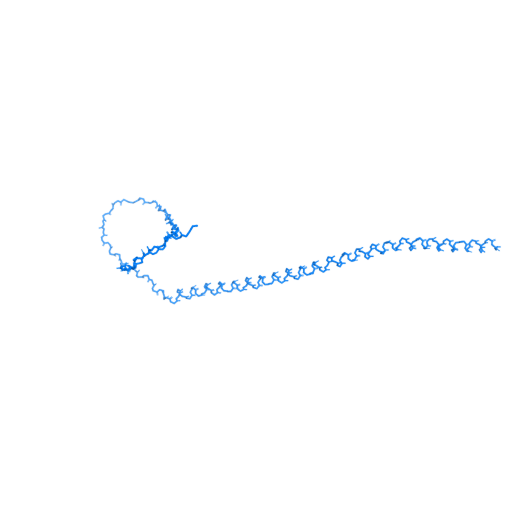CA . PRO A 1 105 ? -11.688 -4.691 5.566 1.00 84.00 105 PRO A CA 1
ATOM 835 C C . PRO A 1 105 ? -11.150 -5.070 6.943 1.00 84.00 105 PRO A C 1
ATOM 837 O O . PRO A 1 105 ? -11.948 -5.178 7.865 1.00 84.00 105 PRO A O 1
ATOM 840 N N . VAL A 1 106 ? -9.830 -5.199 7.124 1.00 88.88 106 VAL A N 1
ATOM 841 C CA . VAL A 1 106 ? -9.225 -5.444 8.445 1.00 88.88 106 VAL A CA 1
ATOM 842 C C . VAL A 1 106 ? -9.481 -4.274 9.397 1.00 88.88 106 VAL A C 1
ATOM 844 O O . VAL A 1 106 ? -9.883 -4.493 10.537 1.00 88.88 106 VAL A O 1
ATOM 847 N N . ALA A 1 107 ? -9.326 -3.032 8.935 1.00 86.69 107 ALA A N 1
ATOM 848 C CA . ALA A 1 107 ? -9.632 -1.838 9.716 1.00 86.69 107 ALA A CA 1
ATOM 849 C C . ALA A 1 107 ? -11.130 -1.752 10.043 1.00 86.69 107 ALA A C 1
ATOM 851 O O . ALA A 1 107 ? -11.493 -1.472 11.185 1.00 86.69 107 ALA A O 1
ATOM 852 N N . CYS A 1 108 ? -12.004 -2.064 9.079 1.00 86.56 108 CYS A N 1
ATOM 853 C CA . CYS A 1 108 ? -13.447 -2.136 9.311 1.00 86.56 108 CYS A CA 1
ATOM 854 C C . CYS A 1 108 ? -13.799 -3.210 10.348 1.00 86.56 108 CYS A C 1
ATOM 856 O O . CYS A 1 108 ? -14.575 -2.943 11.264 1.00 86.56 108 CYS A O 1
ATOM 858 N N . LEU A 1 109 ? -13.198 -4.400 10.253 1.00 89.94 109 LEU A N 1
ATOM 859 C CA . LEU A 1 109 ? -13.384 -5.480 11.22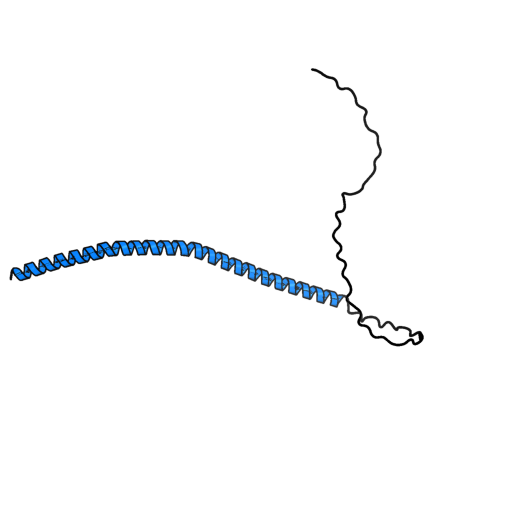1 1.00 89.94 109 LEU A CA 1
ATOM 860 C C . LEU A 1 109 ? -12.926 -5.041 12.618 1.00 89.94 109 LEU A C 1
ATOM 862 O O . LEU A 1 109 ? -13.636 -5.260 13.595 1.00 89.94 109 LEU A O 1
ATOM 866 N N . GLY A 1 110 ? -11.777 -4.366 12.704 1.00 89.00 110 GLY A N 1
ATOM 867 C CA . GLY A 1 110 ? -11.246 -3.808 13.945 1.00 89.00 110 GLY A CA 1
ATOM 868 C C . GLY A 1 110 ? -12.201 -2.807 14.593 1.00 89.00 110 GLY A C 1
ATOM 869 O O . GLY A 1 110 ? -12.449 -2.898 15.793 1.00 89.00 110 GLY A O 1
ATOM 870 N N . LEU A 1 111 ? -12.805 -1.906 13.811 1.00 90.50 111 LEU A N 1
ATOM 871 C CA . LEU A 1 111 ? -13.812 -0.962 14.311 1.00 90.50 111 LEU A CA 1
ATOM 872 C C . LEU A 1 111 ? -15.085 -1.666 14.791 1.00 90.50 111 LEU A C 1
ATOM 874 O O . LEU A 1 111 ? -15.627 -1.291 15.829 1.00 90.50 111 LEU A O 1
ATOM 878 N N . VAL A 1 112 ? -15.554 -2.694 14.078 1.00 92.81 112 VAL A N 1
ATOM 879 C CA . VAL A 1 112 ? -16.721 -3.489 14.496 1.00 92.81 112 VAL A CA 1
ATOM 880 C C . VAL A 1 112 ? -16.442 -4.198 15.819 1.00 92.81 112 VAL A C 1
ATOM 882 O O . VAL A 1 112 ? -17.252 -4.109 16.739 1.00 92.81 112 VAL A O 1
ATOM 885 N N . VAL A 1 113 ? -15.285 -4.852 15.943 1.00 92.62 113 VAL A N 1
ATOM 886 C CA . VAL A 1 113 ? -14.867 -5.525 17.180 1.00 92.62 113 VAL A CA 1
ATOM 887 C C . VAL A 1 113 ? -14.737 -4.518 18.321 1.00 92.62 113 VAL A C 1
ATOM 889 O O . VAL A 1 113 ? -15.274 -4.758 19.399 1.00 92.62 113 VAL A O 1
ATOM 892 N N . LEU A 1 114 ? -14.104 -3.364 18.092 1.00 90.25 114 LEU A N 1
ATOM 893 C CA . LEU A 1 114 ? -13.986 -2.300 19.091 1.00 90.25 114 LEU A CA 1
ATOM 894 C C . LEU A 1 114 ? -15.364 -1.803 19.554 1.00 90.25 114 LEU A C 1
ATOM 896 O O . LEU A 1 114 ? -15.602 -1.661 20.750 1.00 90.25 114 LEU A O 1
ATOM 900 N N . ASN A 1 115 ? -16.289 -1.577 18.620 1.00 89.31 115 ASN A N 1
ATOM 901 C CA . ASN A 1 115 ? -17.649 -1.146 18.931 1.00 89.31 115 ASN A CA 1
ATOM 902 C C . ASN A 1 115 ? -18.408 -2.210 19.739 1.00 89.31 115 ASN A C 1
ATOM 904 O O . ASN A 1 115 ? -19.108 -1.888 20.698 1.00 89.31 115 ASN A O 1
ATOM 908 N N . LEU A 1 116 ? -18.211 -3.489 19.415 1.00 89.38 116 LEU A N 1
ATOM 909 C CA . LEU A 1 116 ? -18.770 -4.603 20.173 1.00 89.38 116 LEU A CA 1
ATOM 910 C C . LEU A 1 116 ? -18.199 -4.649 21.597 1.00 89.38 116 LEU A C 1
ATOM 912 O O . LEU A 1 116 ? -18.960 -4.766 22.552 1.00 89.38 116 LEU A O 1
ATOM 916 N N . PHE A 1 117 ? -16.889 -4.454 21.761 1.00 89.31 117 PHE A N 1
ATOM 917 C CA . PHE A 1 117 ? -16.257 -4.315 23.075 1.00 89.31 117 PHE A CA 1
ATOM 918 C C . PHE A 1 117 ? -16.831 -3.141 23.869 1.00 89.31 117 PHE A C 1
ATOM 920 O O . PHE A 1 117 ? -17.190 -3.317 25.028 1.00 89.31 117 PHE A O 1
ATOM 927 N N . ILE A 1 118 ? -16.993 -1.964 23.262 1.00 89.56 118 ILE A N 1
ATOM 928 C CA . ILE A 1 118 ? -17.612 -0.797 23.912 1.00 89.56 118 ILE A CA 1
ATOM 929 C C . ILE A 1 118 ? -19.057 -1.107 24.327 1.00 89.56 118 ILE A C 1
ATOM 931 O O . ILE A 1 118 ? -19.478 -0.763 25.436 1.00 89.56 118 ILE A O 1
ATOM 935 N N . CYS A 1 119 ? -19.809 -1.804 23.475 1.00 86.50 119 CYS A N 1
ATOM 936 C CA . CYS A 1 119 ? -21.157 -2.259 23.794 1.00 86.50 119 CYS A CA 1
ATOM 937 C C . CYS A 1 119 ? -21.181 -3.267 24.944 1.00 86.50 119 CYS A C 1
ATOM 939 O O . CYS A 1 119 ? -22.132 -3.230 25.712 1.00 86.50 119 CYS A O 1
ATOM 941 N N . LEU A 1 120 ? -20.162 -4.119 25.092 1.00 85.00 120 LEU A N 1
ATOM 942 C CA . LEU A 1 120 ? -20.028 -5.091 26.185 1.00 85.00 120 LEU A CA 1
ATOM 943 C C . LEU A 1 120 ? -19.492 -4.470 27.482 1.00 85.00 120 LEU A C 1
ATOM 945 O O . LEU A 1 120 ? -19.869 -4.899 28.569 1.00 85.00 120 LEU A O 1
ATOM 949 N N . ILE A 1 121 ? -18.682 -3.416 27.405 1.00 88.62 121 ILE A N 1
ATOM 950 C CA . ILE A 1 121 ? -18.196 -2.689 28.585 1.00 88.62 121 ILE A CA 1
ATOM 951 C C . ILE A 1 121 ? -19.365 -2.056 29.350 1.00 88.62 121 ILE A C 1
ATOM 953 O O . ILE A 1 121 ? -19.363 -2.041 30.577 1.00 88.62 121 ILE A O 1
ATOM 957 N N . ARG A 1 122 ? -20.409 -1.593 28.653 1.00 83.31 122 ARG A N 1
ATOM 958 C CA . ARG A 1 122 ? -21.617 -1.038 29.286 1.00 83.31 122 ARG A CA 1
ATOM 959 C C . ARG A 1 122 ? -22.329 -2.024 30.228 1.00 83.31 122 ARG A C 1
ATOM 961 O O . ARG A 1 122 ? -22.462 -1.690 31.405 1.00 83.31 122 ARG A O 1
ATOM 968 N N . PRO A 1 123 ? -22.763 -3.221 29.794 1.00 81.75 123 PRO A N 1
ATOM 969 C CA . PRO A 1 123 ? -23.370 -4.196 30.686 1.00 81.75 123 PRO A CA 1
ATOM 970 C C . PRO A 1 123 ? -22.374 -4.716 31.721 1.00 81.75 123 PRO A C 1
ATOM 972 O O . PRO A 1 123 ? -22.787 -4.919 32.854 1.00 81.75 123 PRO A O 1
ATOM 975 N N . ILE A 1 124 ? -21.080 -4.853 31.395 1.00 84.69 124 ILE A N 1
ATOM 976 C CA . ILE A 1 124 ? -20.056 -5.240 32.381 1.00 84.69 124 ILE A CA 1
ATOM 977 C C . ILE A 1 124 ? -19.982 -4.210 33.514 1.00 84.69 124 ILE A C 1
ATOM 979 O O . ILE A 1 124 ? -20.032 -4.586 34.678 1.00 84.69 124 ILE A O 1
ATOM 983 N N . SER A 1 125 ? -19.957 -2.914 33.198 1.00 84.62 125 SER A N 1
ATOM 984 C CA . SER A 1 125 ? -19.933 -1.849 34.209 1.00 84.62 125 SER A CA 1
ATOM 985 C C . SER A 1 125 ? -21.216 -1.790 35.049 1.00 84.62 125 SER A C 1
ATOM 987 O O . SER A 1 125 ? -21.170 -1.533 36.251 1.00 84.62 125 SER A O 1
ATOM 989 N N . ALA A 1 126 ? -22.372 -2.079 34.444 1.00 86.00 126 ALA A N 1
ATOM 990 C CA . ALA A 1 126 ? -23.638 -2.161 35.164 1.00 86.00 126 ALA A CA 1
ATOM 991 C C . ALA A 1 126 ? -23.695 -3.391 36.084 1.00 86.00 126 ALA A C 1
ATOM 993 O O . ALA A 1 126 ? -24.205 -3.297 37.203 1.00 86.00 126 ALA A O 1
ATOM 994 N N . LEU A 1 127 ? -23.155 -4.524 35.624 1.00 87.00 127 LEU A N 1
ATOM 995 C CA . LEU A 1 127 ? -23.058 -5.762 36.389 1.00 87.00 127 LEU A CA 1
ATOM 996 C C . LEU A 1 127 ? -22.115 -5.586 37.577 1.00 87.00 127 LEU A C 1
ATOM 998 O O . LEU A 1 127 ? -22.469 -5.974 38.684 1.00 87.00 127 LEU A O 1
ATOM 1002 N N . ASP A 1 128 ? -20.973 -4.934 37.374 1.00 87.69 128 ASP A N 1
ATOM 1003 C CA . ASP A 1 128 ? -20.007 -4.642 38.431 1.00 87.69 128 ASP A CA 1
ATOM 1004 C C . ASP A 1 128 ? -20.626 -3.734 39.508 1.00 87.69 128 ASP A C 1
ATOM 1006 O O . ASP A 1 128 ? -20.615 -4.052 40.696 1.00 87.69 128 ASP A O 1
ATOM 1010 N N . GLY A 1 129 ? -21.338 -2.675 39.102 1.00 86.25 129 GLY A N 1
ATOM 1011 C CA . GLY A 1 129 ? -22.097 -1.830 40.031 1.00 86.25 129 GLY A CA 1
ATOM 1012 C C . GLY A 1 129 ? -23.263 -2.547 40.733 1.00 86.25 129 GLY A C 1
ATOM 1013 O O . GLY A 1 129 ? -23.685 -2.151 41.824 1.00 86.25 129 GLY A O 1
ATOM 1014 N N . TRP A 1 130 ? -23.829 -3.596 40.134 1.00 89.88 130 TRP A N 1
ATOM 1015 C CA . TRP A 1 130 ? -24.833 -4.441 40.786 1.00 89.88 130 TRP A CA 1
ATOM 1016 C C . TRP A 1 130 ? -24.195 -5.382 41.814 1.00 89.88 130 TRP A C 1
ATOM 1018 O O . TRP A 1 130 ? -24.674 -5.466 42.947 1.00 89.88 130 TRP A O 1
ATOM 1028 N N . LEU A 1 131 ? -23.077 -6.010 41.455 1.00 88.94 131 LEU A N 1
ATOM 1029 C CA . LEU A 1 131 ? -22.316 -6.919 42.308 1.00 88.94 131 LEU A CA 1
ATOM 1030 C C . LEU A 1 131 ? -21.753 -6.186 43.531 1.00 88.94 131 LEU A C 1
ATOM 1032 O O . LEU A 1 131 ? -21.852 -6.676 44.656 1.00 88.94 131 LEU A O 1
ATOM 1036 N N . TYR A 1 132 ? -21.264 -4.961 43.329 1.00 90.00 132 TYR A N 1
ATOM 1037 C CA . TYR A 1 132 ? -20.801 -4.083 44.400 1.00 90.00 132 TYR A CA 1
ATOM 1038 C C . TYR A 1 132 ? -21.919 -3.777 45.407 1.00 90.00 132 TYR A C 1
ATOM 1040 O O . TYR A 1 132 ? -21.722 -3.894 46.614 1.00 90.00 132 TYR A O 1
ATOM 1048 N N . ARG A 1 133 ? -23.133 -3.469 44.925 1.00 91.00 133 ARG A N 1
ATOM 1049 C CA . ARG A 1 133 ? -24.302 -3.221 45.788 1.00 91.00 133 ARG A CA 1
ATOM 1050 C C . ARG A 1 133 ? -24.757 -4.456 46.555 1.00 91.00 133 ARG A C 1
ATOM 1052 O O . ARG A 1 133 ? -25.148 -4.322 47.711 1.00 91.00 133 ARG A O 1
ATOM 1059 N N . GLN A 1 134 ? -24.722 -5.641 45.946 1.00 90.38 134 GLN A N 1
ATOM 1060 C CA . GLN A 1 134 ? -25.015 -6.877 46.676 1.00 90.38 134 GLN A CA 1
ATOM 1061 C C . GLN A 1 134 ? -24.009 -7.119 47.797 1.00 90.38 134 GLN A C 1
ATOM 1063 O O . GLN A 1 134 ? -24.402 -7.463 48.909 1.00 90.38 134 GLN A O 1
ATOM 1068 N N . ARG A 1 135 ? -22.724 -6.893 47.519 1.00 92.94 135 ARG A N 1
ATOM 1069 C CA . ARG A 1 135 ? -21.666 -7.048 48.514 1.00 92.94 135 ARG A CA 1
ATOM 1070 C C . ARG A 1 135 ? -21.842 -6.080 49.680 1.00 92.94 135 ARG A C 1
ATOM 1072 O O . ARG A 1 135 ? -21.749 -6.501 50.824 1.00 92.94 135 ARG A O 1
ATOM 1079 N N . GLN A 1 136 ? -22.156 -4.819 49.386 1.00 92.06 136 GLN A N 1
ATOM 1080 C CA . GLN A 1 136 ? -22.425 -3.794 50.395 1.00 92.06 136 GLN A CA 1
ATOM 1081 C C . GLN A 1 136 ? -23.561 -4.219 51.338 1.00 92.06 136 GLN A C 1
ATOM 1083 O O . GLN A 1 136 ? -23.382 -4.210 52.546 1.00 92.06 136 GLN A O 1
ATOM 1088 N N . ARG A 1 137 ? -24.685 -4.704 50.789 1.00 91.12 137 ARG A N 1
ATOM 1089 C CA . ARG A 1 137 ? -25.835 -5.164 51.588 1.00 91.12 137 ARG A CA 1
ATOM 1090 C C . ARG A 1 137 ? -25.509 -6.336 52.511 1.00 91.12 137 ARG A C 1
ATOM 1092 O O . ARG A 1 137 ? -26.072 -6.422 53.594 1.00 91.12 137 ARG A O 1
ATOM 1099 N N . LEU A 1 138 ? -24.637 -7.245 52.073 1.00 89.69 138 LEU A N 1
ATOM 1100 C CA . LEU A 1 138 ? -24.173 -8.349 52.913 1.00 89.69 138 LEU A CA 1
ATOM 1101 C C . LEU A 1 138 ? -23.293 -7.849 54.063 1.00 89.69 138 LEU A C 1
ATOM 1103 O O . LEU A 1 138 ? -23.425 -8.349 55.173 1.00 89.69 138 LEU A O 1
ATOM 1107 N N . TYR A 1 139 ? -22.423 -6.867 53.818 1.00 91.56 139 TYR A N 1
ATOM 1108 C CA . TYR A 1 139 ? -21.623 -6.260 54.884 1.00 91.56 139 TYR A CA 1
ATOM 1109 C C . TYR A 1 139 ? -22.481 -5.479 55.879 1.00 91.56 139 TYR A C 1
ATOM 1111 O O . TYR A 1 139 ? -22.289 -5.652 57.077 1.00 91.56 139 TYR A O 1
ATOM 1119 N N . ASP A 1 140 ? -23.440 -4.686 55.399 1.00 90.69 140 ASP A N 1
ATOM 1120 C CA . ASP A 1 140 ? -24.342 -3.917 56.264 1.00 90.69 140 ASP A CA 1
ATOM 1121 C C . ASP A 1 140 ? -25.164 -4.855 57.165 1.00 90.69 140 ASP A C 1
ATOM 1123 O O . ASP A 1 140 ? -25.225 -4.650 58.372 1.00 90.69 140 ASP A O 1
ATOM 1127 N N . GLY A 1 141 ? -25.700 -5.951 56.610 1.00 90.19 141 GLY A N 1
ATOM 1128 C CA . GLY A 1 141 ? -26.432 -6.951 57.394 1.00 90.19 141 GLY A CA 1
ATOM 1129 C C . GLY A 1 141 ? -25.577 -7.647 58.457 1.00 90.19 141 GLY A C 1
ATOM 1130 O O . GLY A 1 141 ? -26.054 -7.885 59.556 1.00 90.19 141 GLY A O 1
ATOM 1131 N N . LEU A 1 142 ? -24.303 -7.929 58.168 1.00 87.12 142 LEU A N 1
ATOM 1132 C CA . LEU A 1 142 ? -23.388 -8.529 59.148 1.00 87.12 142 LEU A CA 1
ATOM 1133 C C . LEU A 1 142 ? -22.964 -7.554 60.258 1.00 87.12 142 LEU A C 1
ATOM 1135 O O . LEU A 1 142 ? -22.618 -8.001 61.347 1.00 87.12 142 LEU A O 1
ATOM 1139 N N . VAL A 1 143 ? -22.940 -6.250 59.977 1.00 90.19 143 VAL A N 1
ATOM 1140 C CA . VAL A 1 143 ? -22.604 -5.209 60.961 1.00 90.19 143 VAL A CA 1
ATOM 1141 C C . VAL A 1 143 ? -23.800 -4.883 61.853 1.00 90.19 143 VAL A C 1
ATOM 1143 O O . VAL A 1 143 ? -23.607 -4.707 63.048 1.00 90.19 143 VAL A O 1
ATOM 1146 N N . ASP A 1 144 ? -25.018 -4.833 61.307 1.00 82.81 144 ASP A N 1
ATOM 1147 C CA . ASP A 1 144 ? -26.236 -4.562 62.088 1.00 82.81 144 ASP A CA 1
ATOM 1148 C C . ASP A 1 144 ? -26.618 -5.721 63.029 1.00 82.81 144 ASP A C 1
ATOM 1150 O O . ASP A 1 144 ? -27.303 -5.509 64.030 1.00 82.81 144 ASP A O 1
ATOM 1154 N N . GLU A 1 145 ? -26.200 -6.951 62.716 1.00 75.31 145 GLU A N 1
ATOM 1155 C CA . GLU A 1 145 ? -26.518 -8.154 63.499 1.00 75.31 145 GLU A CA 1
ATOM 1156 C C . GLU A 1 145 ? -25.550 -8.398 64.680 1.00 75.31 145 GLU A C 1
ATOM 1158 O O . GLU A 1 145 ? -25.769 -9.323 65.465 1.00 75.31 145 GLU A O 1
ATOM 1163 N N . ASN A 1 146 ? -24.502 -7.575 64.833 1.00 62.47 146 ASN A N 1
ATOM 1164 C CA . ASN A 1 146 ? -23.487 -7.675 65.892 1.00 62.47 146 ASN A CA 1
ATOM 1165 C C . ASN A 1 146 ? -23.415 -6.421 66.772 1.00 62.47 146 ASN A C 1
ATOM 1167 O O . ASN A 1 146 ? -23.583 -6.562 68.004 1.00 62.47 146 ASN A O 1
#

pLDDT: mean 70.6, std 20.03, range [36.41, 96.25]

Radius of gyration: 48.96 Å; chains: 1; bounding box: 92×60×142 Å